Protein AF-A0A9D0RBJ8-F1 (afdb_monomer)

Structure (mmCIF, N/CA/C/O backbone):
data_AF-A0A9D0RBJ8-F1
#
_entry.id   AF-A0A9D0RBJ8-F1
#
loop_
_atom_site.group_PDB
_atom_site.id
_atom_site.type_symbol
_atom_site.label_atom_id
_atom_site.label_alt_id
_atom_site.label_comp_id
_atom_site.label_asym_id
_atom_site.label_entity_id
_atom_site.label_seq_id
_atom_site.pdbx_PDB_ins_code
_atom_site.Cartn_x
_atom_site.Cartn_y
_atom_site.Cartn_z
_atom_site.occupancy
_atom_site.B_iso_or_equiv
_atom_site.auth_seq_id
_atom_site.auth_comp_id
_atom_site.auth_asym_id
_atom_site.auth_atom_id
_atom_site.pdbx_PDB_model_num
ATOM 1 N N . MET A 1 1 ? -5.621 4.202 49.000 1.00 41.16 1 MET A N 1
ATOM 2 C CA . MET A 1 1 ? -6.373 4.553 47.778 1.00 41.16 1 MET A CA 1
ATOM 3 C C . MET A 1 1 ? -6.094 3.476 46.752 1.00 41.16 1 MET A C 1
ATOM 5 O O . MET A 1 1 ? -4.961 3.364 46.306 1.00 41.16 1 MET A O 1
ATOM 9 N N . ASN A 1 2 ? -7.089 2.643 46.471 1.00 49.84 2 ASN A N 1
ATOM 10 C CA . ASN A 1 2 ? -6.963 1.485 45.595 1.00 49.84 2 ASN A CA 1
ATOM 11 C C . ASN A 1 2 ? -7.254 1.947 44.165 1.00 49.84 2 ASN A C 1
ATOM 13 O O . ASN A 1 2 ? -8.315 2.505 43.903 1.00 49.84 2 ASN A O 1
ATOM 17 N N . THR A 1 3 ? -6.303 1.767 43.257 1.00 54.59 3 THR A N 1
ATOM 18 C CA . THR A 1 3 ? -6.496 1.990 41.823 1.00 54.59 3 THR A CA 1
ATOM 19 C C . THR A 1 3 ? -7.139 0.746 41.225 1.00 54.59 3 THR A C 1
ATOM 21 O O . THR A 1 3 ? -6.453 -0.163 40.756 1.00 54.59 3 THR A O 1
ATOM 24 N N . GLU A 1 4 ? -8.463 0.683 41.285 1.00 58.06 4 GLU A N 1
ATOM 25 C CA . GLU A 1 4 ? -9.250 -0.241 40.478 1.00 58.06 4 GLU A CA 1
ATOM 26 C C . GLU A 1 4 ? -9.266 0.307 39.050 1.00 58.06 4 GLU A C 1
ATOM 28 O O . GLU A 1 4 ? -9.965 1.262 38.728 1.00 58.06 4 GLU A O 1
ATOM 33 N N . SER A 1 5 ? -8.401 -0.260 38.207 1.00 59.19 5 SER A N 1
ATOM 34 C CA . SER A 1 5 ? -8.505 -0.136 36.757 1.00 59.19 5 SER A CA 1
ATOM 35 C C . SER A 1 5 ? -9.853 -0.720 36.359 1.00 59.19 5 SER A C 1
ATOM 37 O O . SER A 1 5 ? -9.998 -1.944 36.289 1.00 59.19 5 SER A O 1
ATOM 39 N N . ASP A 1 6 ? -10.825 0.163 36.150 1.00 55.22 6 ASP A N 1
ATOM 40 C CA . ASP A 1 6 ? -12.133 -0.155 35.607 1.00 55.22 6 ASP A CA 1
ATOM 41 C C . ASP A 1 6 ? -11.936 -1.068 34.392 1.00 55.22 6 ASP A C 1
ATOM 43 O O . ASP A 1 6 ? -11.250 -0.730 33.420 1.00 55.22 6 ASP A O 1
ATOM 47 N N . ARG A 1 7 ? -12.437 -2.300 34.502 1.00 59.69 7 ARG A N 1
ATOM 48 C CA . ARG A 1 7 ? -12.540 -3.204 33.363 1.00 59.69 7 ARG A CA 1
ATOM 49 C C . ARG A 1 7 ? -13.717 -2.709 32.543 1.00 59.69 7 ARG A C 1
ATOM 51 O O . ARG A 1 7 ? -14.771 -3.341 32.541 1.00 59.69 7 ARG A O 1
ATOM 58 N N . GLU A 1 8 ? -13.488 -1.608 31.837 1.00 59.97 8 GLU A N 1
ATOM 59 C CA . GLU A 1 8 ? -14.310 -1.140 30.736 1.00 59.97 8 GLU A CA 1
ATOM 60 C C . GLU A 1 8 ? -14.563 -2.362 29.853 1.00 59.97 8 GLU A C 1
ATOM 62 O O . GLU A 1 8 ? -13.648 -2.880 29.200 1.00 59.97 8 GLU A O 1
ATOM 67 N N . THR A 1 9 ? -15.777 -2.913 29.887 1.00 59.75 9 THR A N 1
ATOM 68 C CA . THR A 1 9 ? -16.166 -3.943 28.928 1.00 59.75 9 THR A CA 1
ATOM 69 C C . THR A 1 9 ? -15.896 -3.341 27.558 1.00 59.75 9 THR A C 1
ATOM 71 O O . THR A 1 9 ? -16.524 -2.331 27.234 1.00 59.75 9 THR A O 1
ATOM 74 N N . PRO A 1 10 ? -14.950 -3.877 26.766 1.00 59.56 10 PRO A N 1
ATOM 75 C CA . PRO A 1 10 ? -14.576 -3.219 25.534 1.00 59.56 10 PRO A CA 1
ATOM 76 C C . PRO A 1 10 ? -15.842 -3.131 24.683 1.00 59.56 10 PRO A C 1
ATOM 78 O O . PRO A 1 10 ? -16.413 -4.164 24.339 1.00 59.56 10 PRO A O 1
ATOM 81 N N . TRP A 1 11 ? -16.281 -1.918 24.323 1.00 60.75 11 TRP A N 1
ATOM 82 C CA . TRP A 1 11 ? -17.363 -1.648 23.353 1.00 60.75 11 TRP A CA 1
ATOM 83 C C . TRP A 1 11 ? -17.254 -2.472 22.040 1.00 60.75 11 TRP A C 1
ATOM 85 O O . TRP A 1 11 ? -18.232 -2.678 21.324 1.00 60.75 11 TRP A O 1
ATOM 95 N N . TRP A 1 12 ? -16.067 -3.033 21.801 1.00 59.75 12 TRP A N 1
ATOM 96 C CA . TRP A 1 12 ? -15.561 -3.887 20.743 1.00 59.75 12 TRP A CA 1
ATOM 97 C C . TRP A 1 12 ? -16.134 -5.320 20.851 1.00 59.75 12 TRP A C 1
ATOM 99 O O . TRP A 1 12 ? -16.178 -6.045 19.862 1.00 59.75 12 TRP A O 1
ATOM 109 N N . ARG A 1 13 ? -16.604 -5.732 22.044 1.00 63.38 13 ARG A N 1
ATOM 110 C CA . ARG A 1 13 ? -17.259 -7.025 22.332 1.00 63.38 13 ARG A CA 1
ATOM 111 C C . ARG A 1 13 ?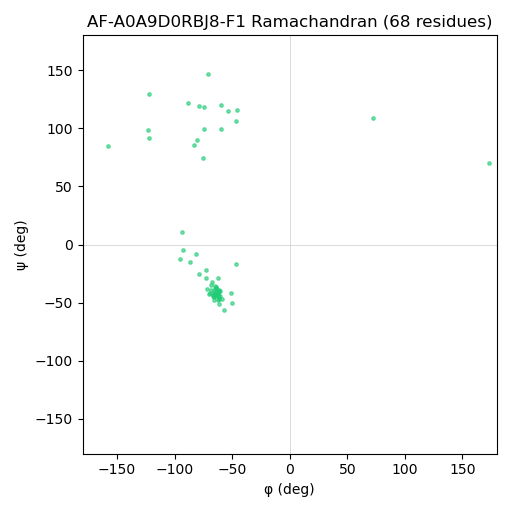 -18.792 -6.963 22.234 1.00 63.38 13 ARG A C 1
ATOM 113 O O . ARG A 1 13 ? -19.487 -7.907 22.604 1.00 63.38 13 ARG A O 1
ATOM 120 N N . SER A 1 14 ? -19.337 -5.870 21.712 1.00 72.44 14 SER A N 1
ATOM 121 C CA . SER A 1 14 ? -20.736 -5.826 21.285 1.00 72.44 14 SER A CA 1
ATOM 122 C C . SER A 1 14 ? -20.910 -6.665 20.014 1.00 72.44 14 SER A C 1
ATOM 124 O O . SER A 1 14 ? -20.017 -6.693 19.167 1.00 72.44 14 SER A O 1
ATOM 126 N N . ARG A 1 15 ? -22.070 -7.315 19.832 1.00 77.44 15 ARG A N 1
ATOM 127 C CA . ARG A 1 15 ? -22.381 -8.108 18.618 1.00 77.44 15 ARG A CA 1
ATOM 128 C C . ARG A 1 15 ? -22.133 -7.300 17.340 1.00 77.44 15 ARG A C 1
ATOM 130 O O . ARG A 1 15 ? -21.517 -7.7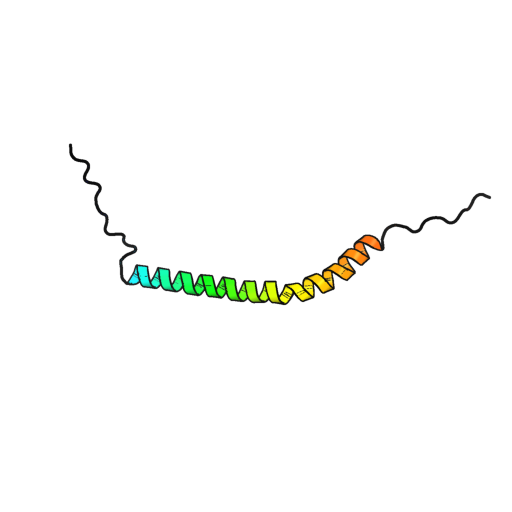93 16.405 1.00 77.44 15 ARG A O 1
ATOM 137 N N . SER A 1 16 ? -22.535 -6.031 17.353 1.00 82.31 16 SER A N 1
ATOM 138 C CA . SER A 1 16 ? -22.319 -5.081 16.261 1.00 82.31 16 SER A CA 1
ATOM 139 C C . SER A 1 16 ? -20.837 -4.770 16.019 1.00 82.31 16 SER A C 1
ATOM 141 O O . SER A 1 16 ? -20.430 -4.633 14.872 1.00 82.31 16 SER A O 1
ATOM 143 N N . GLY A 1 17 ? -20.018 -4.707 17.076 1.00 84.31 17 GLY A N 1
ATOM 144 C CA . GLY A 1 17 ? -18.570 -4.493 16.978 1.00 84.31 17 GLY A CA 1
ATOM 145 C C . GLY A 1 17 ? -17.861 -5.677 16.322 1.00 84.31 17 GLY A C 1
ATOM 146 O O . GLY A 1 17 ? -17.063 -5.485 15.411 1.00 84.31 17 GLY A O 1
ATOM 147 N N . LEU A 1 18 ? -18.226 -6.907 16.698 1.00 87.19 18 LEU A N 1
ATOM 148 C CA . LEU A 1 18 ? -17.715 -8.119 16.047 1.00 87.19 18 LEU A CA 1
ATOM 149 C C . LEU A 1 18 ? -18.126 -8.205 14.571 1.00 87.19 18 LEU A C 1
ATOM 151 O O . LEU A 1 18 ? -17.299 -8.559 13.734 1.00 87.19 18 LEU A O 1
ATOM 155 N N . VAL A 1 19 ? -19.373 -7.848 14.244 1.00 90.88 19 VAL A N 1
ATOM 156 C CA . VAL A 1 19 ? -19.852 -7.810 12.851 1.00 90.88 19 VAL A CA 1
ATOM 157 C C . VAL A 1 19 ? -19.096 -6.759 12.038 1.00 90.88 19 VAL A C 1
ATOM 159 O O . VAL A 1 19 ? -18.655 -7.065 10.934 1.00 90.88 19 VAL A O 1
ATOM 162 N N . LEU A 1 20 ? -18.887 -5.554 12.579 1.00 92.50 20 LEU A N 1
ATOM 163 C CA . LEU A 1 20 ? -18.107 -4.506 11.912 1.00 92.50 20 LEU A CA 1
ATOM 164 C C . LEU A 1 20 ? -16.651 -4.917 11.694 1.00 92.50 20 LEU A C 1
ATOM 166 O O . LEU A 1 20 ? -16.129 -4.712 10.603 1.00 92.50 20 LEU A O 1
ATOM 170 N N . ILE A 1 21 ? -16.007 -5.523 12.695 1.00 92.19 21 ILE A N 1
ATOM 171 C CA . ILE A 1 21 ? -14.632 -6.022 12.566 1.00 92.19 21 ILE A CA 1
ATOM 172 C C . ILE A 1 21 ? -14.567 -7.114 11.493 1.00 92.19 21 ILE A C 1
ATOM 174 O O . ILE A 1 21 ? -13.717 -7.047 10.609 1.00 92.19 21 ILE A O 1
ATOM 178 N N . GLY A 1 22 ? -15.484 -8.086 11.522 1.00 93.75 22 GLY A N 1
ATOM 179 C CA . GLY A 1 22 ? -15.553 -9.138 10.506 1.00 93.75 22 GLY A CA 1
ATOM 180 C C . GLY A 1 22 ? -15.759 -8.574 9.098 1.00 93.75 22 GLY A C 1
ATOM 181 O O . GLY A 1 22 ? -15.026 -8.933 8.178 1.00 93.75 22 GLY A O 1
ATOM 182 N N . PHE A 1 23 ? -16.696 -7.637 8.938 1.00 95.06 23 PHE A N 1
ATOM 183 C CA . PHE A 1 23 ? -16.945 -6.957 7.669 1.00 95.06 23 PHE A CA 1
ATOM 184 C C . PHE A 1 23 ? -15.717 -6.179 7.183 1.00 95.06 23 PHE A C 1
ATOM 186 O O . PHE A 1 23 ? -15.333 -6.318 6.025 1.00 95.06 23 PHE A O 1
ATOM 193 N N . ALA A 1 24 ? -15.065 -5.412 8.060 1.00 94.19 24 ALA A N 1
ATOM 194 C CA . ALA A 1 24 ? -13.867 -4.647 7.726 1.00 94.19 24 ALA A CA 1
ATOM 195 C C . ALA A 1 24 ? -12.707 -5.553 7.286 1.00 94.19 24 ALA A C 1
ATOM 197 O O . ALA A 1 24 ? -12.009 -5.229 6.325 1.00 94.19 24 ALA A O 1
ATOM 198 N N . LEU A 1 25 ? -12.526 -6.707 7.939 1.00 94.31 25 LEU A N 1
ATOM 199 C CA . LEU A 1 25 ? -11.515 -7.691 7.549 1.00 94.31 25 LEU A CA 1
ATOM 200 C C . LEU A 1 25 ? -11.810 -8.299 6.175 1.00 94.31 25 LEU A C 1
ATOM 202 O O . LEU A 1 25 ? -10.903 -8.383 5.352 1.00 94.31 25 LEU A O 1
ATOM 206 N N . ILE A 1 26 ? -13.061 -8.684 5.903 1.00 93.00 26 ILE A N 1
ATOM 207 C CA . ILE A 1 26 ? -13.461 -9.251 4.605 1.00 93.00 26 ILE A CA 1
ATOM 208 C C . ILE A 1 26 ? -13.324 -8.202 3.498 1.00 93.00 26 ILE A C 1
ATOM 210 O O . ILE A 1 26 ? -12.714 -8.483 2.471 1.00 93.00 26 ILE A O 1
ATOM 214 N N . ALA A 1 27 ? -13.839 -6.990 3.716 1.00 92.88 27 ALA A N 1
ATOM 215 C CA . ALA A 1 27 ? -13.754 -5.893 2.758 1.00 92.88 27 ALA A CA 1
ATOM 216 C C . ALA A 1 27 ? -12.295 -5.514 2.470 1.00 92.88 27 ALA A C 1
ATOM 218 O O . ALA A 1 27 ? -11.906 -5.418 1.309 1.00 92.88 27 ALA A O 1
ATOM 219 N N . GLY A 1 28 ? -11.466 -5.369 3.509 1.00 89.69 28 GLY A N 1
ATOM 220 C CA . GLY A 1 28 ? -10.037 -5.096 3.362 1.00 89.69 28 GLY A CA 1
ATOM 221 C C . GLY A 1 28 ? -9.295 -6.220 2.637 1.00 89.69 28 GLY A C 1
ATOM 222 O O . GLY A 1 28 ? -8.481 -5.948 1.756 1.00 89.69 28 GLY A O 1
ATOM 223 N N . PHE A 1 29 ? -9.609 -7.481 2.947 1.00 86.38 29 PHE A N 1
ATOM 224 C CA . PHE A 1 29 ? -9.044 -8.636 2.251 1.00 86.38 29 PHE A CA 1
ATOM 225 C C . PHE A 1 29 ? -9.427 -8.655 0.769 1.00 86.38 29 PHE A C 1
ATOM 227 O O . PHE A 1 29 ? -8.561 -8.866 -0.076 1.00 86.38 29 PHE A O 1
ATOM 234 N N . PHE A 1 30 ? -10.693 -8.394 0.441 1.00 84.81 30 PHE A N 1
ATOM 235 C CA . PHE A 1 30 ? -11.176 -8.376 -0.939 1.00 84.81 30 PHE A CA 1
ATOM 236 C C . PHE A 1 30 ? -10.536 -7.234 -1.737 1.00 84.81 30 PHE A C 1
ATOM 238 O O . PHE A 1 30 ? -10.003 -7.470 -2.817 1.00 84.81 30 PHE A O 1
ATOM 245 N N . LEU A 1 31 ? -10.457 -6.036 -1.148 1.00 85.25 31 LEU A N 1
ATOM 246 C CA . LEU A 1 31 ? -9.817 -4.867 -1.754 1.00 85.25 31 LEU A CA 1
ATOM 247 C C . LEU A 1 31 ? -8.331 -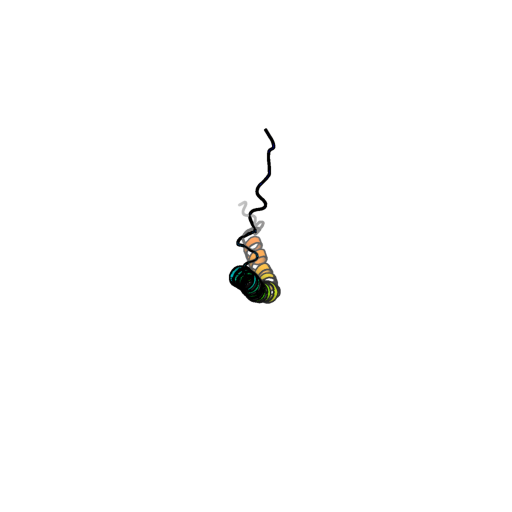5.121 -2.047 1.00 85.25 31 LEU A C 1
ATOM 249 O O . LEU A 1 31 ? -7.842 -4.816 -3.139 1.00 85.25 31 LEU A O 1
ATOM 253 N N . LEU A 1 32 ? -7.623 -5.726 -1.084 1.00 80.25 32 LEU A N 1
ATOM 254 C CA . LEU A 1 32 ? 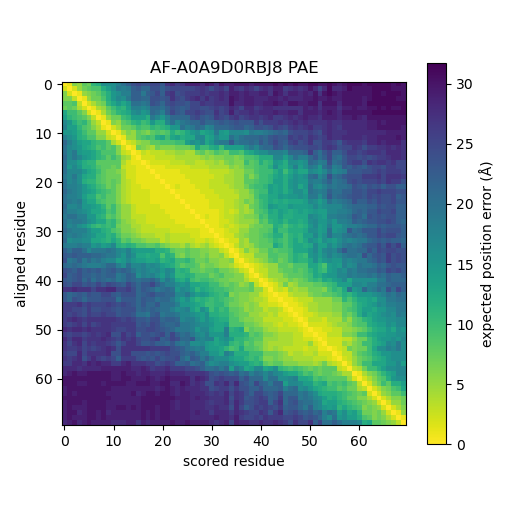-6.234 -6.149 -1.249 1.00 80.25 32 LEU A CA 1
ATOM 255 C C . LEU A 1 32 ? -6.105 -7.267 -2.282 1.00 80.25 32 LEU A C 1
ATOM 257 O O . LEU A 1 32 ? -5.151 -7.238 -3.047 1.00 80.25 32 LEU A O 1
ATOM 261 N N . SER A 1 33 ? -7.024 -8.231 -2.327 1.00 77.00 33 SER A N 1
ATOM 262 C CA . SER A 1 33 ? -6.995 -9.345 -3.278 1.00 77.00 33 SER A CA 1
ATOM 263 C C . SER A 1 33 ? -7.273 -8.885 -4.707 1.00 77.00 33 SER A C 1
ATOM 265 O O . SER A 1 33 ? -6.571 -9.322 -5.612 1.00 77.00 33 SER A O 1
ATOM 267 N N . GLU A 1 34 ? -8.232 -7.987 -4.935 1.00 71.69 34 GLU A N 1
ATOM 268 C CA . GLU A 1 34 ? -8.505 -7.416 -6.260 1.00 71.69 34 GLU A CA 1
ATOM 269 C C . GLU A 1 34 ? -7.333 -6.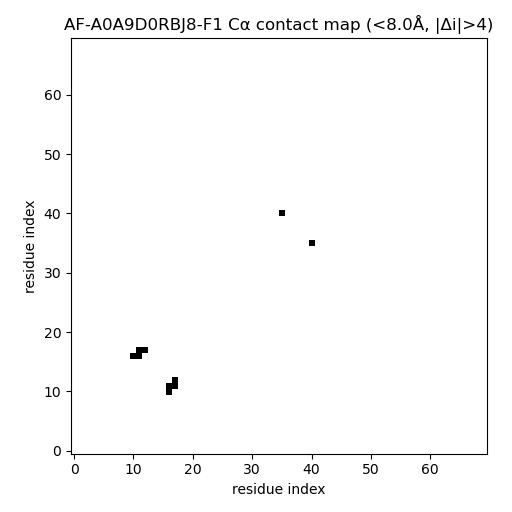563 -6.759 1.00 71.69 34 GLU A C 1
ATOM 271 O O . GLU A 1 34 ? -6.925 -6.690 -7.917 1.00 71.69 34 GLU A O 1
ATOM 276 N N . HIS A 1 35 ? -6.724 -5.758 -5.879 1.00 72.69 35 HIS A N 1
ATOM 277 C CA . HIS A 1 35 ? -5.538 -4.968 -6.226 1.00 72.69 35 HIS A CA 1
ATOM 278 C C . HIS A 1 35 ? -4.289 -5.836 -6.387 1.00 72.69 35 HIS A C 1
ATOM 280 O O . HIS A 1 35 ? -3.501 -5.611 -7.300 1.00 72.69 35 HIS A O 1
ATOM 286 N N . ARG A 1 36 ? -4.100 -6.863 -5.552 1.00 67.94 36 ARG A N 1
ATOM 287 C CA . ARG A 1 36 ? -3.010 -7.838 -5.699 1.00 67.94 36 ARG A CA 1
ATOM 288 C C . ARG A 1 36 ? -3.176 -8.648 -6.973 1.00 67.94 36 ARG A C 1
ATOM 290 O O . ARG A 1 36 ? -2.183 -8.850 -7.653 1.00 67.94 36 ARG A O 1
ATOM 297 N N . ALA A 1 37 ? -4.386 -9.081 -7.320 1.00 66.38 37 ALA A N 1
ATOM 298 C CA . ALA A 1 37 ? -4.653 -9.781 -8.572 1.00 66.38 37 ALA A CA 1
ATOM 299 C C . ALA A 1 37 ? -4.328 -8.890 -9.777 1.00 66.38 37 ALA A C 1
ATOM 301 O O . ALA A 1 37 ? -3.706 -9.364 -10.724 1.00 66.38 37 ALA A O 1
ATOM 302 N N . HIS A 1 38 ? -4.639 -7.592 -9.705 1.00 66.62 38 HIS A N 1
ATOM 303 C CA . HIS A 1 38 ? -4.214 -6.630 -10.722 1.00 66.62 38 HIS A CA 1
ATOM 304 C C . HIS A 1 38 ? -2.696 -6.433 -10.746 1.00 66.62 38 HIS A C 1
ATOM 306 O O . HIS A 1 38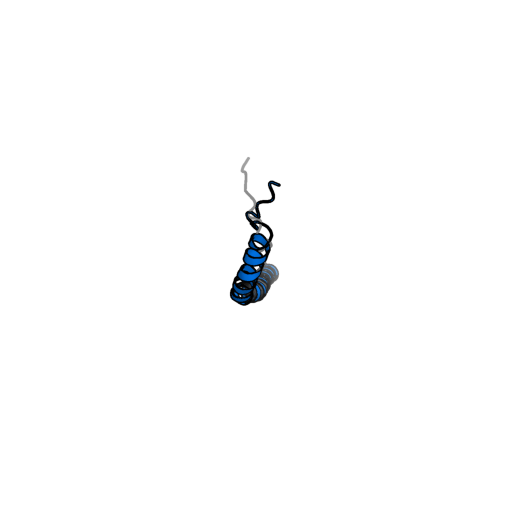 ? -2.115 -6.463 -11.819 1.00 66.62 38 HIS A O 1
ATOM 312 N N . VAL A 1 39 ? -2.017 -6.293 -9.605 1.00 66.81 39 VAL A N 1
ATOM 313 C CA . VAL A 1 39 ? -0.556 -6.082 -9.558 1.00 66.81 39 VAL A CA 1
ATOM 314 C C . VAL A 1 39 ? 0.224 -7.338 -9.972 1.00 66.81 39 VAL A C 1
ATOM 316 O O . VAL A 1 39 ? 1.167 -7.236 -10.753 1.00 66.81 39 VAL A O 1
ATOM 319 N N . LEU A 1 40 ? -0.175 -8.531 -9.517 1.00 68.12 40 LEU A N 1
ATOM 320 C CA . LEU A 1 40 ? 0.403 -9.804 -9.969 1.00 68.12 40 LEU A CA 1
ATOM 321 C C . LEU A 1 40 ? 0.053 -10.098 -11.437 1.00 68.12 40 LEU A C 1
ATOM 323 O O . LEU A 1 40 ? 0.889 -10.643 -12.153 1.00 68.12 40 LEU A O 1
ATOM 327 N N . GLY A 1 41 ? -1.138 -9.710 -11.903 1.00 68.12 41 GLY A N 1
ATOM 328 C CA . GLY A 1 41 ? -1.543 -9.816 -13.308 1.00 68.12 41 GLY A CA 1
ATOM 329 C C . GLY A 1 41 ? -0.842 -8.806 -14.222 1.00 68.12 41 GLY A C 1
ATOM 330 O O . GLY A 1 41 ? -0.598 -9.097 -15.392 1.00 68.12 41 GLY A O 1
ATOM 331 N N . TRP A 1 42 ? -0.457 -7.642 -13.692 1.00 70.69 42 TRP A N 1
ATOM 332 C CA . TRP A 1 42 ? 0.276 -6.614 -14.429 1.00 70.69 42 TRP A CA 1
ATOM 333 C C . TRP A 1 42 ? 1.791 -6.836 -14.395 1.00 70.69 42 TRP A C 1
ATOM 335 O O . TRP A 1 42 ? 2.495 -6.294 -15.236 1.00 70.69 42 TRP A O 1
ATOM 345 N N . LEU A 1 43 ? 2.302 -7.693 -13.505 1.00 72.81 43 LEU A N 1
ATOM 346 C CA . LEU A 1 43 ? 3.708 -8.110 -13.446 1.00 72.81 43 LEU A CA 1
ATOM 347 C C . LEU A 1 43 ? 4.280 -8.588 -14.803 1.00 72.81 43 LEU A C 1
ATOM 349 O O . LEU A 1 43 ? 5.323 -8.071 -15.206 1.00 72.81 43 LEU A O 1
ATOM 353 N N . PRO A 1 44 ? 3.630 -9.504 -15.559 1.00 73.56 44 PRO A N 1
ATOM 354 C CA . PRO A 1 44 ? 4.111 -9.897 -16.888 1.00 73.56 44 PRO A CA 1
ATOM 355 C C . PRO A 1 44 ? 4.097 -8.736 -17.893 1.00 73.56 44 PRO A C 1
ATOM 357 O O . PRO A 1 44 ? 5.023 -8.601 -18.689 1.00 73.56 44 PRO A O 1
ATOM 360 N N . TRP A 1 45 ? 3.095 -7.857 -17.832 1.00 74.00 45 TRP A N 1
ATOM 361 C CA . TRP A 1 45 ? 3.017 -6.660 -18.677 1.00 74.00 45 TRP A CA 1
ATOM 362 C C . TRP A 1 45 ? 4.088 -5.624 -18.324 1.00 74.00 45 TRP A C 1
ATOM 364 O O . TRP A 1 45 ? 4.680 -5.043 -19.226 1.00 74.00 45 TRP A O 1
ATOM 374 N N . LEU A 1 46 ? 4.384 -5.425 -17.038 1.00 78.31 46 LEU A N 1
ATOM 375 C CA . LEU A 1 46 ? 5.463 -4.563 -16.557 1.00 78.31 46 LEU A CA 1
ATOM 376 C C . LEU A 1 46 ? 6.832 -5.084 -16.994 1.00 78.31 46 LEU A C 1
ATOM 378 O O . LEU A 1 46 ? 7.669 -4.278 -17.375 1.00 78.31 46 LEU A O 1
ATOM 382 N N . ILE A 1 47 ? 7.057 -6.403 -17.002 1.00 77.31 47 ILE A N 1
ATOM 383 C CA . ILE A 1 47 ? 8.294 -7.002 -17.534 1.00 77.31 47 ILE A CA 1
ATOM 384 C C . ILE A 1 47 ? 8.393 -6.777 -19.051 1.00 77.31 47 ILE A C 1
ATOM 386 O O . ILE A 1 47 ? 9.446 -6.372 -19.545 1.00 77.31 47 ILE A O 1
ATOM 390 N N . LEU A 1 48 ? 7.292 -6.971 -19.787 1.00 79.94 48 LEU A N 1
ATOM 391 C CA . LEU A 1 48 ? 7.246 -6.707 -21.229 1.00 79.94 48 LEU A CA 1
ATOM 392 C C . LEU A 1 48 ? 7.462 -5.230 -21.570 1.00 79.94 48 LEU A C 1
ATOM 394 O O . LEU A 1 48 ? 8.135 -4.955 -22.554 1.00 79.94 48 LEU A O 1
ATOM 398 N N . LEU A 1 49 ? 6.934 -4.295 -20.773 1.00 79.56 49 LEU A N 1
ATOM 399 C CA . LEU A 1 49 ? 7.134 -2.846 -20.919 1.00 79.56 49 LEU A CA 1
ATOM 400 C C . LEU A 1 49 ? 8.489 -2.367 -20.379 1.00 79.56 49 LEU A C 1
ATOM 402 O O . LEU A 1 49 ? 9.020 -1.372 -20.870 1.00 79.56 49 LEU A O 1
ATOM 406 N N . ALA A 1 50 ? 9.096 -3.079 -19.430 1.00 80.88 50 ALA A N 1
ATOM 407 C CA . ALA A 1 50 ? 10.443 -2.780 -18.954 1.00 80.88 50 ALA A CA 1
ATOM 408 C C . ALA A 1 50 ? 11.484 -2.961 -20.069 1.00 80.88 50 ALA A C 1
ATOM 410 O O . ALA A 1 50 ? 12.396 -2.149 -20.175 1.00 80.88 50 ALA A O 1
ATOM 411 N N . CYS A 1 51 ? 11.326 -3.957 -20.948 1.00 76.56 51 CYS A N 1
ATOM 412 C CA . CYS A 1 51 ? 12.207 -4.157 -22.105 1.00 76.56 51 CYS A CA 1
ATOM 413 C C . CYS A 1 51 ? 12.298 -2.939 -23.053 1.00 76.56 51 CYS A C 1
ATOM 415 O O . CYS A 1 51 ? 13.410 -2.458 -23.267 1.00 76.56 51 CYS A O 1
ATOM 417 N N . PRO A 1 52 ? 11.196 -2.397 -23.615 1.00 79.06 52 PRO A N 1
ATOM 418 C CA . PRO A 1 52 ? 11.238 -1.207 -24.455 1.00 79.06 52 PRO A CA 1
ATOM 419 C C . PRO A 1 52 ? 11.613 0.037 -23.656 1.00 79.06 52 PRO A C 1
ATOM 421 O O . PRO A 1 52 ? 12.300 0.892 -24.199 1.00 79.06 52 PRO A O 1
ATOM 424 N N . LEU A 1 53 ? 11.236 0.136 -22.376 1.00 80.12 53 LEU A N 1
ATOM 425 C CA . LEU A 1 53 ? 11.644 1.257 -21.532 1.00 80.12 53 LEU A CA 1
ATOM 426 C C . LEU A 1 53 ? 13.173 1.309 -21.401 1.00 80.12 53 LEU A C 1
ATOM 428 O O . LEU A 1 53 ? 13.779 2.330 -21.713 1.00 80.12 53 LEU A O 1
ATOM 432 N N . LEU A 1 54 ? 13.807 0.191 -21.038 1.00 78.38 54 LEU A N 1
ATOM 433 C CA . LEU A 1 54 ? 15.266 0.061 -20.988 1.00 78.38 54 LEU A CA 1
ATOM 434 C C . LEU A 1 54 ? 15.907 0.291 -22.363 1.00 78.38 54 LEU A C 1
ATOM 436 O O . LEU A 1 54 ? 16.933 0.964 -22.452 1.00 78.38 54 LEU A O 1
ATOM 440 N N . HIS A 1 55 ? 15.294 -0.220 -23.437 1.00 75.88 55 HIS A N 1
ATOM 441 C CA . HIS A 1 55 ? 15.803 -0.037 -24.795 1.00 75.88 55 HIS A CA 1
ATOM 442 C C . HIS A 1 55 ? 15.759 1.432 -25.226 1.00 75.88 55 HIS A C 1
ATOM 444 O O . HIS A 1 55 ? 16.749 1.915 -25.757 1.00 75.88 55 HIS A O 1
ATOM 450 N N . LEU A 1 56 ? 14.682 2.171 -24.927 1.00 74.75 56 LEU A N 1
ATOM 451 C CA . LEU A 1 56 ? 14.592 3.617 -25.160 1.00 74.75 56 LEU A CA 1
ATOM 452 C C . LEU A 1 56 ? 15.637 4.389 -24.347 1.00 74.75 56 LEU A C 1
ATOM 454 O O . LEU A 1 56 ? 16.279 5.288 -24.887 1.00 74.75 56 LEU A O 1
ATOM 458 N N . PHE A 1 57 ? 15.843 4.018 -23.079 1.00 72.69 57 PHE A N 1
ATOM 459 C CA . PHE A 1 57 ? 16.884 4.619 -22.239 1.00 72.69 57 PHE A CA 1
ATOM 460 C C . PHE A 1 57 ? 18.298 4.373 -22.791 1.00 72.69 57 PHE A C 1
ATOM 462 O O . PHE A 1 57 ? 19.175 5.215 -22.607 1.00 72.69 57 PHE A O 1
ATOM 469 N N . MET A 1 58 ? 18.520 3.264 -23.504 1.00 63.38 58 MET A N 1
ATOM 470 C CA . MET A 1 58 ? 19.805 2.937 -24.136 1.00 63.38 58 MET A CA 1
ATOM 471 C C . MET A 1 58 ? 19.911 3.345 -25.615 1.00 63.38 58 MET A C 1
ATOM 473 O O . MET A 1 58 ? 21.018 3.370 -26.147 1.00 63.38 58 MET A O 1
ATOM 477 N N . HIS A 1 59 ? 18.816 3.719 -26.282 1.00 63.81 59 HIS A N 1
ATOM 478 C CA . HIS A 1 59 ? 18.832 4.112 -27.698 1.00 63.81 59 HIS A CA 1
ATOM 479 C C . HIS A 1 5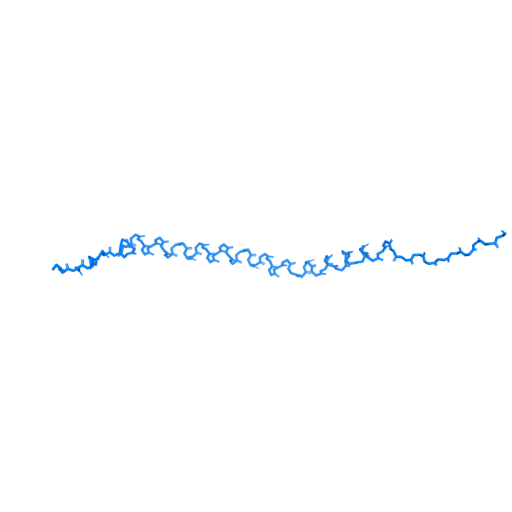9 ? 19.280 5.566 -27.934 1.00 63.81 59 HIS A C 1
ATOM 481 O O . HIS A 1 59 ? 19.471 5.971 -29.078 1.00 63.81 59 HIS A O 1
ATOM 487 N N . GLY A 1 60 ? 19.447 6.362 -26.872 1.00 62.94 60 GLY A N 1
ATOM 488 C CA . GLY A 1 60 ? 19.782 7.788 -26.962 1.00 62.94 60 GLY A CA 1
ATOM 489 C C . GLY A 1 60 ? 21.272 8.138 -26.904 1.00 62.94 60 GLY A C 1
ATOM 490 O O . GLY A 1 60 ?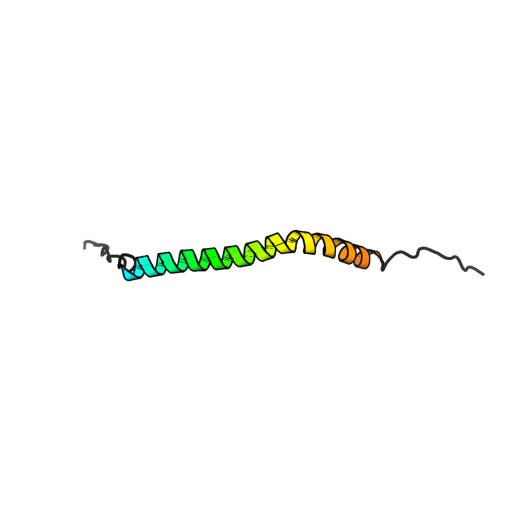 21.613 9.310 -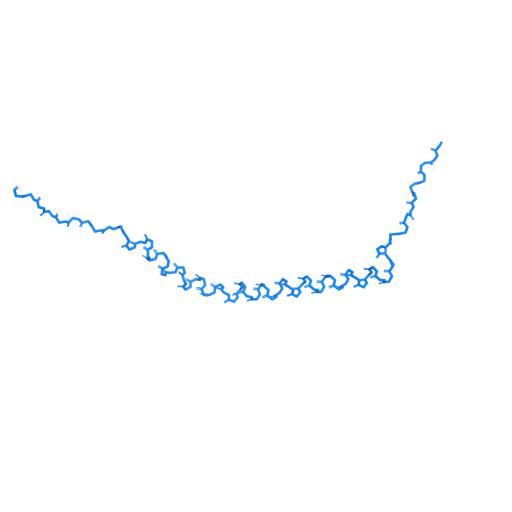27.041 1.00 62.94 60 GLY A O 1
ATOM 491 N N . GLY A 1 61 ? 22.178 7.180 -26.689 1.00 64.31 61 GLY A N 1
ATOM 492 C CA . GLY A 1 61 ? 23.573 7.518 -26.404 1.00 64.31 61 GLY A CA 1
ATOM 493 C C . GLY A 1 61 ? 24.555 6.402 -26.704 1.00 64.31 61 GLY A C 1
ATOM 494 O O . GLY A 1 61 ? 24.916 5.658 -25.804 1.00 64.31 61 GLY A O 1
ATOM 495 N N . HIS A 1 62 ? 24.986 6.308 -27.964 1.00 59.97 62 HIS A N 1
ATOM 496 C CA . HIS A 1 62 ? 26.386 6.086 -28.364 1.00 59.97 62 HIS A CA 1
ATOM 497 C C . HIS A 1 62 ? 26.491 5.863 -29.881 1.00 59.97 62 HIS A C 1
ATOM 499 O O . HIS A 1 62 ? 26.828 4.784 -30.360 1.00 59.97 62 HIS A O 1
ATOM 505 N N . GLY A 1 63 ? 26.263 6.924 -30.655 1.00 57.84 63 GLY A N 1
ATOM 506 C CA . GLY A 1 63 ? 26.871 7.044 -31.979 1.00 57.84 63 GLY A CA 1
ATOM 507 C C . GLY A 1 63 ? 28.303 7.545 -31.811 1.00 57.84 63 GLY A C 1
ATOM 508 O O . GLY A 1 63 ? 28.534 8.748 -31.743 1.00 57.84 63 GLY A O 1
ATOM 509 N N . LYS A 1 64 ? 29.259 6.625 -31.662 1.00 60.47 64 LYS A N 1
ATOM 510 C CA . LYS A 1 64 ? 30.691 6.933 -31.663 1.00 60.47 64 LYS A CA 1
ATOM 511 C C . LYS A 1 64 ? 31.162 7.122 -33.111 1.00 60.47 64 LYS A C 1
ATOM 513 O O . LYS A 1 64 ? 31.121 6.166 -33.869 1.00 60.47 64 LYS A O 1
ATOM 518 N N . GLY A 1 65 ? 31.662 8.323 -33.408 1.00 64.25 65 GLY A N 1
ATOM 519 C CA . GLY A 1 65 ? 32.743 8.598 -34.361 1.00 64.25 65 GLY A CA 1
ATOM 520 C C . GLY A 1 65 ? 32.432 8.462 -35.851 1.00 64.25 65 GLY A C 1
ATOM 521 O O . GLY A 1 65 ? 32.418 7.358 -36.378 1.00 64.25 65 GLY A O 1
ATOM 522 N N . ASP A 1 66 ? 32.365 9.596 -36.548 1.00 58.81 66 ASP A N 1
ATOM 523 C CA . ASP A 1 66 ? 32.993 9.675 -37.865 1.00 58.81 66 ASP A CA 1
ATOM 524 C C . ASP A 1 66 ? 34.003 10.822 -37.851 1.00 58.81 66 ASP A C 1
ATOM 526 O O . ASP A 1 66 ? 33.740 11.925 -37.362 1.00 58.81 66 ASP A O 1
ATOM 530 N N . HIS A 1 67 ? 35.205 10.497 -38.294 1.00 62.88 67 HIS A N 1
ATOM 531 C CA . HIS A 1 67 ? 36.344 11.386 -38.345 1.00 62.88 67 HIS A CA 1
ATOM 532 C C . HIS A 1 67 ? 36.140 12.370 -39.501 1.00 62.88 67 HIS A C 1
ATOM 534 O O . HIS A 1 67 ? 36.120 11.964 -40.658 1.00 62.88 67 HIS A O 1
ATOM 540 N N . ARG A 1 68 ? 36.070 13.673 -39.216 1.00 54.81 68 ARG A N 1
ATOM 541 C CA . ARG A 1 68 ? 36.414 14.701 -40.207 1.00 54.81 68 ARG A CA 1
ATOM 542 C C . ARG A 1 68 ? 37.502 15.592 -39.638 1.00 54.81 68 ARG A C 1
ATOM 544 O O . ARG A 1 68 ? 37.251 16.446 -38.796 1.00 54.81 68 ARG A O 1
ATOM 551 N N . HIS A 1 69 ? 38.717 15.277 -40.057 1.00 53.12 69 HIS A N 1
ATOM 552 C CA . HIS A 1 69 ? 39.878 16.140 -39.980 1.00 53.12 69 HIS A CA 1
ATOM 553 C C . HIS A 1 69 ? 40.366 16.270 -41.425 1.00 53.12 69 HIS A C 1
ATOM 555 O O . HIS A 1 69 ? 41.062 15.385 -41.926 1.00 53.12 69 HIS A O 1
ATOM 561 N N . ASP A 1 70 ? 39.863 17.295 -42.103 1.00 54.56 70 ASP A N 1
ATOM 562 C CA . ASP A 1 70 ? 40.447 17.917 -43.290 1.00 54.56 70 ASP A CA 1
ATOM 563 C C . ASP A 1 70 ? 41.304 19.121 -42.874 1.00 54.56 70 ASP A C 1
ATOM 565 O O . ASP A 1 70 ? 40.878 19.862 -41.957 1.00 54.56 70 ASP A O 1
#

Radius of gyration: 30.01 Å; Cα contacts (8 Å, |Δi|>4): 5; chains: 1; bounding box: 63×28×91 Å

Sequence (70 aa):
MNTESDRETPWWRSRSGLVLIGFALIAGFFLLSEHRAHVLGWLPWLILLACPLLHLFMHGGHGKGDHRHD

Foldseek 3Di:
DDPDPPPPVPPCPPPVNVVVVVVCVVVVVVVCVVVVCVVVVCVVVVVVVVVVVVVVVVVPDDPDDDDDDD

Mean predicted aligned error: 16.23 Å

Secondary structure (DSSP, 8-state):
----------GGGSHHHHHHHHHHHHHHHHHHHHHHHHHHHHHHHHHHHHHHHHHHHHTTS---------

Solvent-accessible surface area (backbone atoms only — not comparable to full-atom values): 4414 Å² total; per-residue (Å²): 138,84,85,76,76,75,79,70,75,58,75,61,76,37,74,68,36,50,50,50,52,52,48,50,52,52,52,51,49,49,54,50,48,57,51,45,51,49,52,64,63,39,46,65,54,50,56,60,49,45,53,57,51,54,47,57,72,58,70,77,72,80,89,76,82,81,90,82,86,131

pLDDT: mean 72.01, std 12.82, range [41.16, 95.06]